Protein AF-A0A0W0YC91-F1 (afdb_monomer_lite)

Sequence (84 aa):
MSKKTIDLSNFDFNEFKSETFAQLKSGQSLTDKDGILTSLIKELLESALEGEMDSHMTDCYETGITNRRNGKTTKTIKSTTGAF

Secondary structure (DSSP, 8-state):
-------GGG--HHHHHHHHHHHHHTT--SSSTT-TTHHHHHHHHHHHHHHHHHHHHHHHHHTT-------------EETTEE-

Radius of gyration: 16.83 Å; chains: 1; bounding box: 39×29×44 Å

Organism: NCBI:txid28087

pLDDT: mean 86.1, std 11.46, range [38.12, 97.88]

Foldseek 3Di:
DDDDQDDPVPDDPVVLVVVLVVCVVVVAACQAQNHSCPNVVVNVVVVVVVVVVVVVVVVCVVVVNDDDDDDDDDDWDQDPSYID

Structure (mmCIF, N/CA/C/O backbone):
data_AF-A0A0W0YC91-F1
#
_entry.id   AF-A0A0W0YC91-F1
#
loop_
_atom_site.group_PDB
_atom_site.id
_atom_site.type_symbol
_atom_site.label_atom_id
_atom_site.label_alt_id
_atom_site.label_comp_id
_atom_site.label_asym_id
_atom_site.label_entity_id
_atom_site.label_seq_id
_atom_site.pdbx_PDB_ins_code
_atom_site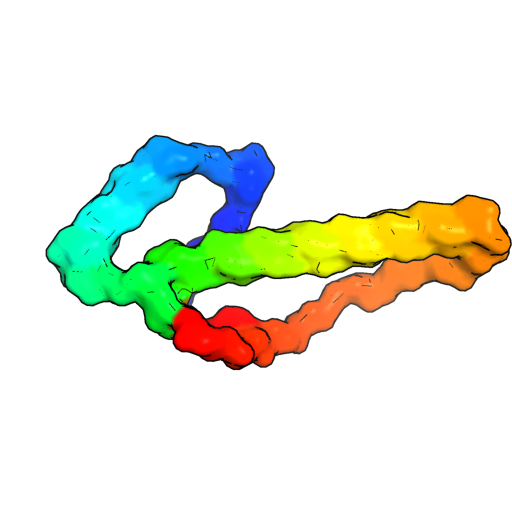.Cartn_x
_atom_site.Cartn_y
_atom_site.Cartn_z
_atom_site.occupancy
_atom_site.B_iso_or_equiv
_atom_site.auth_seq_id
_atom_site.auth_comp_id
_atom_site.auth_asym_id
_atom_site.auth_atom_id
_atom_site.pdbx_PDB_model_num
ATOM 1 N N . MET A 1 1 ? -18.916 -6.237 5.242 1.00 38.28 1 MET A N 1
ATOM 2 C CA . MET A 1 1 ? -18.401 -4.895 5.581 1.00 38.28 1 MET A CA 1
ATOM 3 C C . MET A 1 1 ? -17.470 -4.461 4.467 1.00 38.28 1 MET A C 1
ATOM 5 O O . MET A 1 1 ? -16.634 -5.260 4.064 1.00 38.28 1 MET A O 1
ATOM 9 N N . SER A 1 2 ? -17.688 -3.273 3.903 1.00 38.12 2 SER A N 1
ATOM 10 C CA . SER A 1 2 ? -16.845 -2.731 2.834 1.00 38.12 2 SER A CA 1
ATOM 11 C C . SER A 1 2 ? -15.456 -2.444 3.406 1.00 38.12 2 SER A C 1
ATOM 13 O O . SER A 1 2 ? -15.344 -1.651 4.338 1.00 38.12 2 SER A O 1
ATOM 15 N N . LYS A 1 3 ? -14.412 -3.127 2.921 1.00 53.78 3 LYS A N 1
ATOM 16 C CA . LYS A 1 3 ? -13.029 -2.792 3.280 1.00 53.78 3 LYS A CA 1
ATOM 17 C C . LYS A 1 3 ? -12.709 -1.453 2.608 1.00 53.78 3 LYS A C 1
ATOM 19 O O . LYS A 1 3 ? -12.678 -1.395 1.384 1.00 53.78 3 LYS A O 1
ATOM 24 N N . LYS A 1 4 ? -12.540 -0.382 3.391 1.00 63.28 4 LYS A N 1
ATOM 25 C CA . LYS A 1 4 ? -12.147 0.943 2.883 1.00 63.28 4 LYS A CA 1
ATOM 26 C C . LYS A 1 4 ? -10.687 0.845 2.418 1.00 63.28 4 LYS A C 1
ATOM 28 O O . LYS A 1 4 ? -9.781 0.747 3.246 1.00 63.28 4 LYS A O 1
ATOM 33 N N . THR A 1 5 ? -10.498 0.771 1.104 1.00 64.50 5 THR A N 1
ATOM 34 C CA . THR A 1 5 ? -9.206 0.904 0.411 1.00 64.50 5 THR A CA 1
ATOM 35 C C . THR A 1 5 ? -8.791 2.372 0.496 1.00 64.50 5 THR A C 1
ATOM 37 O O . THR A 1 5 ? -9.612 3.241 0.193 1.00 64.50 5 THR A O 1
ATOM 40 N N . ILE A 1 6 ? -7.580 2.662 0.975 1.00 72.75 6 ILE A N 1
ATOM 41 C CA . ILE A 1 6 ? -7.107 4.043 1.154 1.00 72.75 6 ILE A CA 1
ATOM 42 C C . ILE A 1 6 ? -6.210 4.378 -0.034 1.00 72.75 6 ILE A C 1
ATOM 44 O O . ILE A 1 6 ? -5.105 3.869 -0.140 1.00 72.75 6 ILE A O 1
ATOM 48 N N . ASP A 1 7 ? -6.667 5.258 -0.919 1.00 73.81 7 ASP A N 1
ATOM 49 C CA . ASP A 1 7 ? -5.809 5.783 -1.979 1.00 73.81 7 ASP A CA 1
ATOM 50 C C . ASP A 1 7 ? -4.830 6.809 -1.392 1.00 73.81 7 ASP A C 1
ATOM 52 O O . ASP A 1 7 ? -5.232 7.889 -0.955 1.00 73.81 7 ASP A O 1
ATOM 56 N N . LEU A 1 8 ? -3.538 6.472 -1.392 1.00 75.25 8 LEU A N 1
ATOM 57 C CA . LEU A 1 8 ? -2.471 7.348 -0.900 1.00 75.25 8 LEU A CA 1
ATOM 58 C C . LEU A 1 8 ? -2.336 8.640 -1.722 1.00 75.25 8 LEU A C 1
ATOM 60 O O . LEU A 1 8 ? -1.888 9.653 -1.188 1.00 75.25 8 LEU A O 1
ATOM 64 N N . SER A 1 9 ? -2.759 8.635 -2.989 1.00 77.00 9 SER A N 1
ATOM 65 C CA . SER A 1 9 ? -2.671 9.794 -3.893 1.00 77.00 9 SER A CA 1
ATOM 66 C C . SER A 1 9 ? -3.596 10.937 -3.469 1.00 77.00 9 SER A C 1
ATOM 68 O O . SER A 1 9 ? -3.297 12.103 -3.709 1.00 77.00 9 SER A O 1
ATOM 70 N N . ASN A 1 10 ? -4.712 10.595 -2.821 1.00 81.19 10 ASN A N 1
ATOM 71 C CA . ASN A 1 10 ? -5.725 11.525 -2.322 1.00 81.19 10 ASN A CA 1
ATOM 72 C C . ASN A 1 10 ? -5.872 11.431 -0.794 1.00 81.19 10 ASN A C 1
ATOM 74 O O . ASN A 1 10 ? -6.935 11.716 -0.245 1.00 81.19 10 ASN A O 1
ATOM 78 N N . PHE A 1 11 ? -4.822 10.991 -0.098 1.00 85.19 11 PHE A N 1
ATOM 79 C CA . PHE A 1 11 ? -4.869 10.799 1.344 1.00 85.19 11 PHE A CA 1
ATOM 80 C C . PHE A 1 11 ? -4.836 12.139 2.092 1.00 85.19 11 PHE A C 1
ATOM 82 O O . PHE A 1 11 ? -3.802 12.806 2.155 1.00 85.19 11 PHE A O 1
ATOM 89 N N . ASP A 1 12 ? -5.959 12.506 2.717 1.00 88.31 12 ASP A N 1
ATOM 90 C CA . ASP A 1 12 ? -6.020 13.617 3.668 1.00 88.31 12 ASP A CA 1
ATOM 91 C C . ASP A 1 12 ? -5.741 13.119 5.094 1.00 88.31 12 ASP A C 1
ATOM 93 O O . ASP A 1 12 ? -6.546 12.438 5.737 1.00 88.31 12 ASP A O 1
ATOM 97 N N . PHE A 1 13 ? -4.579 13.512 5.617 1.00 87.75 13 PHE A N 1
ATOM 98 C CA . PHE A 1 13 ? -4.166 13.176 6.974 1.00 87.75 13 PHE A CA 1
ATOM 99 C C . PHE A 1 13 ? -5.100 13.746 8.054 1.00 87.75 13 PHE A C 1
ATOM 101 O O . PHE A 1 13 ? -5.303 13.110 9.091 1.00 87.75 13 PHE A O 1
ATOM 108 N N . ASN A 1 14 ? -5.670 14.934 7.847 1.00 90.56 14 ASN A N 1
ATOM 109 C CA . ASN A 1 14 ? -6.555 15.567 8.823 1.00 90.56 14 ASN A CA 1
ATOM 110 C C . ASN A 1 14 ? -7.908 14.856 8.887 1.00 90.56 14 ASN A C 1
ATOM 112 O O . ASN A 1 14 ? -8.417 14.618 9.987 1.00 90.56 14 ASN A O 1
ATOM 116 N N . GLU A 1 15 ? -8.456 14.475 7.732 1.00 88.56 15 GLU A N 1
ATOM 117 C CA . GLU A 1 15 ? -9.671 13.660 7.655 1.00 88.56 15 GLU A CA 1
ATOM 118 C C . GLU A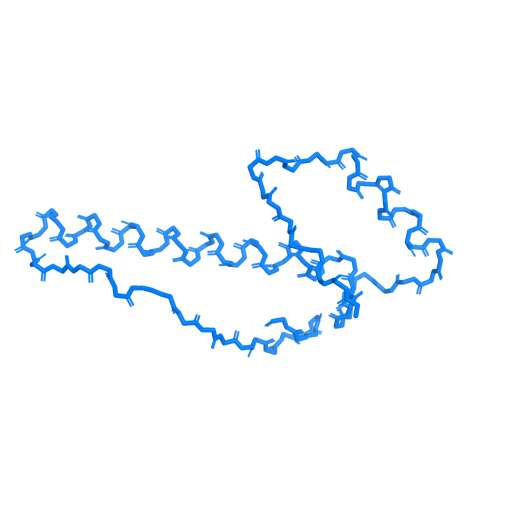 1 15 ? -9.443 12.304 8.328 1.00 88.56 15 GLU A C 1
ATOM 120 O O . GLU A 1 15 ? -10.173 11.939 9.255 1.00 88.56 15 GLU A O 1
ATOM 125 N N . PHE A 1 16 ? -8.357 11.615 7.961 1.00 87.62 16 PHE A N 1
ATOM 126 C CA . PHE A 1 16 ? -7.978 10.340 8.563 1.00 87.62 16 PHE A CA 1
ATOM 127 C C . PHE A 1 16 ? -7.826 10.441 10.084 1.00 87.62 16 PHE A C 1
ATOM 129 O O . PHE A 1 16 ? -8.317 9.584 10.820 1.00 87.62 16 PHE A O 1
ATOM 136 N N . LYS A 1 17 ? -7.183 11.501 10.586 1.00 88.38 17 LYS A N 1
ATOM 137 C CA . LYS A 1 17 ? -7.012 11.735 12.025 1.00 88.38 17 LYS A CA 1
ATOM 138 C C . LYS A 1 17 ? -8.354 11.913 12.738 1.00 88.38 17 LYS A C 1
ATOM 140 O O . LYS A 1 17 ? -8.535 11.365 13.827 1.00 88.38 17 LYS A O 1
ATOM 145 N N . SER A 1 18 ? -9.281 12.662 12.142 1.00 89.44 18 SER A N 1
ATOM 146 C CA . SER A 1 18 ? -10.630 12.870 12.684 1.00 89.44 18 SER A CA 1
ATOM 147 C C . SER A 1 18 ? -11.422 11.559 12.744 1.00 89.44 18 SER A C 1
ATOM 149 O O . SER A 1 18 ? -11.931 11.192 13.808 1.00 89.44 18 SER A O 1
ATOM 151 N N . GLU A 1 19 ? -11.452 10.806 11.638 1.00 86.81 19 GLU A N 1
ATOM 152 C CA . GLU A 1 19 ? -12.114 9.497 11.563 1.00 86.81 19 GLU A CA 1
ATOM 153 C C . GLU A 1 19 ? -11.509 8.503 12.562 1.00 86.81 19 GLU A C 1
ATOM 155 O O . GLU A 1 19 ? -12.234 7.854 13.319 1.00 86.81 19 GLU A O 1
ATOM 160 N N . THR A 1 20 ? -10.177 8.437 12.623 1.00 86.81 20 THR A N 1
ATOM 161 C CA . THR A 1 20 ? -9.432 7.578 13.553 1.00 86.81 20 THR A CA 1
ATOM 162 C C . THR A 1 20 ? -9.786 7.902 14.999 1.00 86.81 20 THR A C 1
ATOM 164 O O . THR A 1 20 ? -10.017 6.999 15.797 1.00 86.81 20 THR A O 1
ATOM 167 N N . PHE A 1 21 ? -9.889 9.184 15.359 1.00 88.06 21 PHE A N 1
ATOM 168 C CA . PHE A 1 21 ? -10.251 9.582 16.718 1.00 88.06 21 PHE A CA 1
ATOM 169 C C . PHE A 1 21 ? -11.683 9.172 17.088 1.00 88.06 21 PHE A C 1
ATOM 171 O O . PHE A 1 21 ? -11.926 8.733 18.215 1.00 88.06 21 PHE A O 1
ATOM 178 N N . ALA A 1 22 ? -12.628 9.272 16.149 1.00 88.50 22 ALA A N 1
ATOM 179 C CA . ALA A 1 22 ? -13.994 8.795 16.350 1.00 88.50 22 ALA A CA 1
ATOM 180 C C . ALA A 1 22 ? -14.047 7.264 16.517 1.00 88.50 22 ALA A C 1
ATOM 182 O O . ALA A 1 22 ? -14.701 6.766 17.435 1.00 88.50 22 ALA A O 1
ATOM 183 N N . GLN A 1 23 ? -13.304 6.523 15.691 1.00 85.75 23 GLN A N 1
ATOM 184 C CA . GLN A 1 23 ? -13.223 5.060 15.758 1.00 85.75 23 GLN A CA 1
ATOM 185 C C . GLN A 1 23 ? -12.551 4.578 17.053 1.00 85.75 23 GLN A C 1
ATOM 187 O O . GLN A 1 23 ? -13.067 3.674 17.713 1.00 85.75 23 GLN A O 1
ATOM 192 N N . LEU A 1 24 ? -11.482 5.244 17.496 1.00 87.50 24 LEU A N 1
ATOM 193 C CA . LEU A 1 24 ? -10.839 4.981 18.787 1.00 87.50 24 LEU A CA 1
ATOM 194 C C . LEU A 1 24 ? -11.807 5.168 19.957 1.00 87.50 24 LEU A C 1
ATOM 196 O O . LEU A 1 24 ? -11.891 4.314 20.836 1.00 87.50 24 LEU A O 1
ATOM 200 N N . LYS A 1 25 ? -12.583 6.260 19.950 1.00 88.25 25 LYS A N 1
ATOM 201 C CA . LYS A 1 25 ? -13.621 6.500 20.964 1.00 88.25 25 LYS A CA 1
ATOM 202 C C . LYS A 1 25 ? -14.712 5.432 20.964 1.00 88.25 25 LYS A C 1
ATOM 204 O O . LYS A 1 25 ? -15.279 5.163 22.017 1.00 88.25 25 LYS A O 1
ATOM 209 N N . SER A 1 26 ? -15.001 4.832 19.811 1.00 86.75 26 SER A N 1
ATOM 210 C CA . SER A 1 26 ? -15.978 3.744 19.685 1.00 86.75 26 SER A CA 1
ATOM 211 C C . SER A 1 26 ? -15.460 2.380 20.170 1.00 86.75 26 SER A C 1
ATOM 213 O O . SER A 1 26 ? -16.229 1.425 20.224 1.00 86.75 26 SER A O 1
ATOM 215 N N . GLY A 1 27 ? -14.178 2.288 20.552 1.00 83.88 27 GLY A N 1
ATOM 216 C CA . GLY A 1 27 ? -13.549 1.055 21.033 1.00 83.88 27 GLY A CA 1
ATOM 217 C C . GLY A 1 27 ? -12.916 0.200 19.933 1.00 83.88 27 GLY A C 1
ATOM 218 O O . GLY A 1 27 ? -12.558 -0.948 20.191 1.00 83.88 27 GLY A O 1
ATOM 219 N N . GLN A 1 28 ? -12.772 0.727 18.714 1.00 84.25 28 GLN A N 1
ATOM 220 C CA . GLN A 1 28 ? -12.117 0.003 17.630 1.00 84.25 28 GLN A CA 1
ATOM 221 C C . GLN A 1 28 ? -10.606 -0.091 17.875 1.00 84.25 28 GLN A C 1
ATOM 223 O O . GLN A 1 28 ? -9.955 0.888 18.239 1.00 84.25 28 GLN A O 1
ATOM 228 N N . SER A 1 29 ? -10.050 -1.287 17.679 1.00 83.62 29 SER A N 1
ATOM 229 C CA . SER A 1 29 ? -8.620 -1.538 17.857 1.00 83.62 29 SER A CA 1
ATOM 230 C C . SER A 1 29 ? -7.783 -0.803 16.808 1.00 83.62 29 SER A C 1
ATOM 232 O O . SER A 1 29 ? -8.212 -0.616 15.673 1.00 83.62 29 SER A O 1
ATOM 234 N N . LEU A 1 30 ? -6.563 -0.401 17.162 1.00 81.62 30 LEU A N 1
ATOM 235 C CA . LEU A 1 30 ? -5.633 0.236 16.223 1.00 81.62 30 LEU A CA 1
ATOM 236 C C . LEU A 1 30 ? -5.020 -0.759 15.238 1.00 81.62 30 LEU A C 1
ATOM 238 O O . LEU A 1 30 ? -4.833 -0.419 14.072 1.00 81.62 30 LEU A O 1
ATOM 242 N N . THR A 1 31 ? -4.685 -1.958 15.714 1.00 78.06 31 THR A N 1
ATOM 243 C CA . THR A 1 31 ? -3.748 -2.868 15.038 1.00 78.06 31 THR A CA 1
ATOM 244 C C . THR A 1 31 ? -4.265 -4.292 14.900 1.00 78.06 31 THR A C 1
ATOM 246 O O . THR A 1 31 ? -3.472 -5.171 14.607 1.00 78.06 31 THR A O 1
ATOM 249 N N . ASP A 1 32 ? -5.538 -4.569 15.166 1.00 77.00 32 ASP A N 1
ATOM 250 C CA . ASP A 1 32 ? -6.083 -5.910 14.932 1.00 77.00 32 ASP A CA 1
ATOM 251 C C . ASP A 1 32 ? -6.507 -6.099 13.466 1.00 77.00 32 ASP A C 1
ATOM 253 O O . ASP A 1 32 ? -6.356 -5.215 12.623 1.00 77.00 32 ASP A O 1
ATOM 257 N N . LYS A 1 33 ? -7.069 -7.269 13.139 1.00 70.88 33 LYS A N 1
ATOM 258 C CA . LYS A 1 33 ? -7.505 -7.630 11.778 1.00 70.88 33 LYS A CA 1
ATOM 259 C C . LYS A 1 33 ? -8.361 -6.557 11.089 1.00 70.88 33 LYS A C 1
ATOM 261 O O . LYS A 1 33 ? -8.185 -6.331 9.899 1.00 70.88 33 LYS A O 1
ATOM 266 N N . ASP A 1 34 ? -9.238 -5.904 11.842 1.00 75.38 34 ASP A N 1
ATOM 267 C CA . ASP A 1 34 ? -10.088 -4.803 11.373 1.00 75.38 34 ASP A CA 1
ATOM 268 C C . ASP A 1 34 ? -9.698 -3.482 12.059 1.00 75.38 34 ASP A C 1
ATOM 270 O O . ASP A 1 34 ? -10.536 -2.626 12.356 1.00 75.38 34 ASP A O 1
ATOM 274 N N . GLY A 1 35 ? -8.412 -3.367 12.391 1.00 79.56 35 GLY A N 1
ATOM 275 C CA . GLY A 1 35 ? -7.838 -2.227 13.071 1.00 79.56 35 GLY A CA 1
ATOM 276 C C . GLY A 1 35 ? -7.727 -1.009 12.166 1.00 79.56 35 GLY A C 1
ATOM 277 O O . GLY A 1 35 ? -7.593 -1.123 10.947 1.00 79.56 35 GLY A O 1
ATOM 278 N N . ILE A 1 36 ? -7.762 0.170 12.780 1.00 85.81 36 ILE A N 1
ATOM 279 C CA . ILE A 1 36 ? -7.787 1.454 12.066 1.00 85.81 36 ILE A CA 1
ATOM 280 C C . ILE A 1 36 ? -6.571 1.608 11.135 1.00 85.81 36 ILE A C 1
ATOM 282 O O . ILE A 1 36 ? -6.685 2.137 10.030 1.00 85.81 36 ILE A O 1
ATOM 286 N N . LEU A 1 37 ? -5.404 1.108 11.554 1.00 86.00 37 LEU A N 1
ATOM 287 C CA . LEU A 1 37 ? -4.159 1.217 10.790 1.00 86.00 37 LEU A CA 1
ATOM 288 C C . LEU A 1 37 ? -3.985 0.117 9.738 1.00 86.00 37 LEU A C 1
ATOM 290 O O . LEU A 1 37 ? -3.105 0.230 8.887 1.00 86.00 37 LEU A O 1
ATOM 294 N N . THR A 1 38 ? -4.799 -0.937 9.764 1.00 85.12 38 THR A N 1
ATOM 295 C CA . THR A 1 38 ? -4.593 -2.119 8.917 1.00 85.12 38 THR A CA 1
ATOM 296 C C . THR A 1 38 ? -4.716 -1.785 7.431 1.00 85.12 38 THR A C 1
ATOM 298 O O . THR A 1 38 ? -3.883 -2.228 6.641 1.00 85.12 38 THR A O 1
ATOM 301 N N . SER A 1 39 ? -5.676 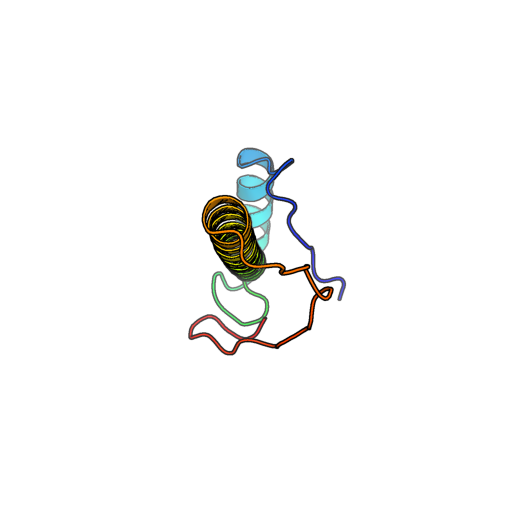-0.932 7.048 1.00 84.69 39 SER A N 1
ATOM 302 C CA . SER A 1 39 ? -5.766 -0.427 5.670 1.00 84.69 39 SER A CA 1
ATOM 303 C C . SER A 1 39 ? -4.535 0.395 5.279 1.00 84.69 39 SER A C 1
ATOM 305 O O . SER A 1 39 ? -4.006 0.198 4.195 1.00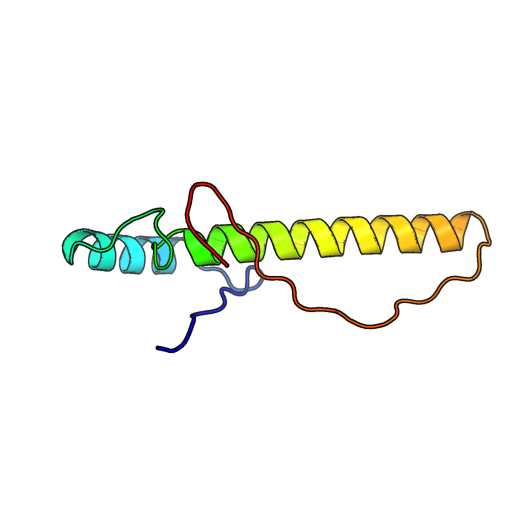 84.69 39 SER A O 1
ATOM 307 N N . LEU A 1 40 ? -4.023 1.262 6.159 1.00 87.19 40 LEU A N 1
ATOM 308 C CA . LEU A 1 40 ? -2.853 2.093 5.852 1.00 87.19 40 LEU A CA 1
ATOM 309 C C . LEU A 1 40 ? -1.584 1.247 5.657 1.00 87.19 40 LEU A C 1
ATOM 311 O O . LEU A 1 40 ? -0.813 1.480 4.729 1.00 87.19 40 LEU A O 1
ATOM 315 N N . ILE A 1 41 ? -1.386 0.236 6.508 1.00 88.19 41 ILE A N 1
ATOM 316 C CA . ILE A 1 41 ? -0.257 -0.699 6.405 1.00 88.19 41 ILE A CA 1
ATOM 317 C C . ILE A 1 41 ? -0.338 -1.501 5.102 1.00 88.19 41 ILE A C 1
ATOM 319 O O . ILE A 1 41 ? 0.679 -1.678 4.431 1.00 88.19 41 ILE A O 1
ATOM 323 N N . LYS A 1 42 ? -1.538 -1.969 4.731 1.00 88.19 42 LYS A N 1
ATOM 324 C CA . LYS A 1 42 ? -1.768 -2.683 3.471 1.00 88.19 42 LYS A CA 1
ATOM 325 C C . LYS A 1 42 ? -1.367 -1.828 2.266 1.00 88.19 42 LYS A C 1
ATOM 327 O O . LYS A 1 42 ? -0.604 -2.300 1.432 1.00 88.19 42 LYS A O 1
ATOM 332 N N . GLU A 1 43 ? -1.836 -0.585 2.202 1.00 88.94 43 GLU A N 1
ATOM 333 C CA . GLU A 1 43 ? -1.574 0.321 1.072 1.00 88.94 43 GLU A CA 1
ATOM 334 C C . GLU A 1 43 ? -0.099 0.708 0.970 1.00 88.94 43 GLU A C 1
ATOM 336 O O . GLU A 1 43 ? 0.467 0.741 -0.124 1.00 88.94 43 GLU A O 1
ATOM 341 N N . LEU A 1 44 ? 0.560 0.938 2.111 1.00 90.50 44 LEU A N 1
ATOM 342 C CA . LEU A 1 44 ? 2.000 1.187 2.149 1.00 90.50 44 LEU A CA 1
ATOM 343 C C . LEU A 1 44 ? 2.786 -0.012 1.598 1.00 90.50 44 LEU A C 1
ATOM 345 O O . LEU A 1 44 ? 3.720 0.169 0.819 1.00 90.50 44 LEU A O 1
ATOM 349 N N . LEU A 1 45 ? 2.400 -1.233 1.981 1.00 91.56 45 LEU A N 1
ATOM 350 C CA . LEU A 1 45 ? 3.043 -2.453 1.497 1.00 91.56 45 LEU A CA 1
ATOM 351 C C . LEU A 1 45 ? 2.803 -2.668 -0.002 1.00 91.56 45 LEU A C 1
ATOM 353 O O . LEU A 1 45 ? 3.744 -2.977 -0.728 1.00 91.56 45 LEU A O 1
ATOM 357 N N . GLU A 1 46 ? 1.566 -2.502 -0.472 1.00 91.62 46 GLU A N 1
ATOM 358 C CA . GLU A 1 46 ? 1.227 -2.627 -1.894 1.00 91.62 46 GLU A CA 1
ATOM 359 C C . GLU A 1 46 ? 1.981 -1.589 -2.737 1.00 91.62 46 GLU A C 1
ATOM 361 O O . GLU A 1 46 ? 2.533 -1.937 -3.779 1.00 91.62 46 GLU A O 1
ATOM 366 N N . SER A 1 47 ? 2.110 -0.355 -2.244 1.00 92.56 47 SER A N 1
ATOM 367 C CA . SER A 1 47 ? 2.888 0.700 -2.907 1.00 92.56 47 SER A CA 1
ATOM 368 C C . SER A 1 47 ? 4.383 0.386 -2.958 1.00 92.56 47 SER A C 1
ATOM 370 O O . SER A 1 47 ? 5.027 0.621 -3.979 1.00 92.56 47 SER A O 1
ATOM 372 N N . ALA A 1 48 ? 4.944 -0.181 -1.884 1.00 94.69 48 ALA A N 1
ATOM 373 C CA . ALA A 1 48 ? 6.343 -0.602 -1.862 1.00 94.69 48 ALA A CA 1
ATOM 374 C C . ALA A 1 48 ? 6.623 -1.717 -2.887 1.00 94.69 48 ALA A C 1
ATOM 376 O O . ALA A 1 48 ? 7.619 -1.647 -3.603 1.00 94.69 48 ALA A O 1
ATOM 377 N N . LEU A 1 49 ? 5.725 -2.704 -3.003 1.00 95.19 49 LEU A N 1
ATOM 378 C CA . LEU A 1 49 ? 5.839 -3.790 -3.986 1.00 95.19 49 LEU A CA 1
ATOM 379 C C . LEU A 1 49 ? 5.722 -3.287 -5.432 1.00 95.19 49 LEU A C 1
ATOM 381 O O . LEU A 1 49 ? 6.434 -3.769 -6.312 1.00 95.19 49 LEU A O 1
ATOM 385 N N . GLU A 1 50 ? 4.838 -2.320 -5.692 1.00 94.88 50 GLU A N 1
ATOM 386 C CA . GLU A 1 50 ? 4.743 -1.688 -7.013 1.00 94.88 50 GLU A CA 1
ATOM 387 C C . GLU A 1 50 ? 6.018 -0.915 -7.363 1.00 94.88 50 GLU A C 1
ATOM 389 O O . GLU A 1 50 ? 6.511 -1.050 -8.482 1.00 94.88 50 GLU A O 1
ATOM 394 N N . GLY A 1 51 ? 6.592 -0.187 -6.399 1.00 95.81 51 GLY A N 1
ATOM 395 C CA . GLY A 1 51 ? 7.864 0.513 -6.576 1.00 95.81 51 GLY A CA 1
ATOM 396 C C . GLY A 1 51 ? 9.039 -0.431 -6.856 1.00 95.81 51 GLY A C 1
ATOM 397 O O . GLY A 1 51 ? 9.840 -0.162 -7.750 1.00 95.81 51 GLY A O 1
ATOM 398 N N . GLU A 1 52 ? 9.121 -1.566 -6.155 1.00 97.25 52 GLU A N 1
ATOM 399 C CA . GLU A 1 52 ? 10.127 -2.607 -6.425 1.00 97.25 52 GLU A CA 1
ATOM 400 C C . GLU A 1 52 ? 9.984 -3.167 -7.850 1.00 97.25 52 GLU A C 1
ATOM 402 O O . GLU A 1 52 ? 10.972 -3.318 -8.571 1.00 97.25 52 GLU A O 1
ATOM 407 N N . MET A 1 53 ? 8.747 -3.415 -8.290 1.00 96.38 53 MET A N 1
ATOM 408 C CA . MET A 1 53 ? 8.468 -3.896 -9.642 1.00 96.38 53 MET A CA 1
ATOM 409 C C . MET A 1 53 ? 8.821 -2.855 -10.715 1.00 96.38 53 MET A C 1
ATOM 411 O O . MET A 1 53 ? 9.384 -3.219 -11.746 1.00 96.38 53 MET A O 1
ATOM 415 N N . ASP A 1 54 ? 8.524 -1.571 -10.498 1.00 96.44 54 ASP A N 1
ATOM 416 C CA . ASP A 1 54 ? 8.912 -0.491 -11.418 1.00 96.44 54 ASP A CA 1
ATOM 417 C C . ASP A 1 54 ? 10.433 -0.348 -11.530 1.00 96.44 54 ASP A C 1
ATOM 419 O O . ASP A 1 54 ? 10.958 -0.229 -12.643 1.00 96.44 54 ASP A O 1
ATOM 423 N N . SER A 1 55 ? 11.146 -0.443 -10.403 1.00 97.44 55 SER A N 1
ATOM 424 C CA . SER A 1 55 ? 12.612 -0.466 -10.390 1.00 97.44 55 SER A CA 1
ATOM 425 C C . SER A 1 55 ? 13.143 -1.644 -11.208 1.00 97.44 55 SER A C 1
ATOM 427 O O . SER A 1 55 ? 13.929 -1.449 -12.129 1.00 97.44 55 SER A O 1
ATOM 429 N N . HIS A 1 56 ? 12.647 -2.858 -10.955 1.00 96.81 56 HIS A N 1
ATOM 430 C CA . HIS A 1 56 ? 13.093 -4.054 -11.671 1.00 96.81 56 HIS A CA 1
ATOM 431 C C . HIS A 1 56 ? 12.822 -3.988 -13.185 1.00 96.81 56 HIS A C 1
ATOM 433 O O . HIS A 1 56 ? 13.643 -4.423 -13.996 1.00 96.81 56 HIS A O 1
ATOM 439 N N . MET A 1 57 ? 11.670 -3.446 -13.589 1.00 96.56 57 MET A N 1
ATOM 440 C CA . MET A 1 57 ? 11.336 -3.264 -15.004 1.00 96.56 57 MET A CA 1
ATOM 441 C C . MET A 1 57 ? 12.244 -2.231 -15.682 1.00 96.56 57 MET A C 1
ATOM 443 O O . MET A 1 57 ? 12.599 -2.419 -16.848 1.00 96.56 57 MET A O 1
ATOM 447 N N . THR A 1 58 ? 12.633 -1.180 -14.957 1.00 96.69 58 THR A N 1
ATOM 448 C CA . THR A 1 58 ? 13.606 -0.182 -15.425 1.00 96.69 58 THR A CA 1
ATOM 449 C C . THR A 1 58 ? 14.968 -0.837 -15.644 1.00 96.69 58 THR A C 1
ATOM 451 O O . THR A 1 58 ? 15.517 -0.742 -16.741 1.00 96.69 58 THR A O 1
ATOM 454 N N . ASP A 1 59 ? 15.441 -1.629 -14.679 1.00 97.88 59 ASP A N 1
ATOM 455 C CA . ASP A 1 59 ? 16.708 -2.363 -14.787 1.00 97.88 59 ASP A CA 1
ATOM 456 C C . ASP A 1 59 ? 16.711 -3.340 -15.978 1.00 97.88 59 ASP A C 1
ATOM 458 O O . ASP A 1 59 ? 17.697 -3.447 -16.711 1.00 97.88 59 ASP A O 1
ATOM 462 N N . CYS A 1 60 ? 15.601 -4.051 -16.222 1.00 96.88 60 CYS A N 1
ATOM 463 C CA . CYS A 1 60 ? 15.468 -4.943 -17.382 1.00 96.88 60 CYS A CA 1
ATOM 464 C C . CYS A 1 60 ? 15.610 -4.179 -18.705 1.00 96.88 60 CYS A C 1
ATOM 466 O O . CYS A 1 60 ? 16.299 -4.644 -19.615 1.00 96.88 60 CYS A O 1
ATOM 468 N N . TYR A 1 61 ? 14.977 -3.007 -18.808 1.00 94.94 61 TYR A N 1
ATOM 469 C CA . TYR A 1 61 ? 15.067 -2.156 -19.991 1.00 94.94 61 TYR A CA 1
ATOM 470 C C . TYR A 1 61 ? 16.501 -1.664 -20.223 1.00 94.94 61 TYR A C 1
ATOM 472 O O . TYR A 1 61 ? 17.015 -1.781 -21.335 1.00 94.94 61 TYR A O 1
ATOM 480 N N . GLU A 1 62 ? 17.170 -1.183 -19.173 1.00 96.56 62 GLU A N 1
ATOM 481 C CA . GLU A 1 62 ? 18.545 -0.673 -19.246 1.00 96.56 62 GLU A CA 1
ATOM 482 C C . GLU A 1 62 ? 19.569 -1.763 -19.592 1.00 96.56 62 GLU A C 1
ATOM 484 O O . GLU A 1 62 ? 20.532 -1.514 -20.317 1.00 96.56 62 GLU A O 1
ATOM 489 N N . THR A 1 63 ? 19.344 -2.992 -19.125 1.00 97.00 63 THR A N 1
ATOM 490 C CA . THR A 1 63 ? 20.220 -4.148 -19.384 1.00 97.00 63 THR A CA 1
ATOM 491 C C . THR A 1 63 ? 19.889 -4.900 -20.678 1.00 97.00 63 THR A C 1
ATOM 493 O O . THR A 1 63 ? 20.582 -5.858 -21.029 1.00 97.00 63 THR A O 1
ATOM 496 N N . GLY A 1 64 ? 18.854 -4.481 -21.415 1.00 96.06 64 GLY A N 1
ATOM 497 C CA . GLY A 1 64 ? 18.429 -5.112 -22.669 1.00 96.06 64 GLY A CA 1
ATOM 498 C C . GLY A 1 64 ? 17.703 -6.453 -22.495 1.00 96.06 64 GLY A C 1
ATOM 499 O O . GLY A 1 64 ? 17.529 -7.192 -23.468 1.00 96.06 64 GLY A O 1
ATOM 500 N N . ILE A 1 65 ? 17.264 -6.788 -21.278 1.00 96.50 65 ILE A N 1
ATOM 501 C CA . ILE A 1 65 ? 16.464 -7.983 -20.998 1.00 96.50 65 ILE A CA 1
ATOM 502 C C . ILE A 1 65 ? 15.014 -7.710 -21.406 1.00 96.50 65 ILE A C 1
ATOM 504 O O . ILE A 1 65 ? 14.346 -6.820 -20.882 1.00 96.50 65 ILE A O 1
ATOM 508 N N . THR A 1 66 ? 14.481 -8.517 -22.326 1.00 95.06 66 THR A N 1
ATOM 509 C CA . THR A 1 66 ? 13.066 -8.420 -22.708 1.00 95.06 66 THR A CA 1
ATOM 510 C C . THR A 1 66 ? 12.189 -9.007 -21.604 1.00 95.06 66 THR A C 1
ATOM 512 O O . THR A 1 66 ? 12.108 -10.224 -21.451 1.00 95.06 66 THR A O 1
ATOM 515 N N . ASN A 1 67 ? 11.507 -8.145 -20.852 1.00 95.25 67 ASN A N 1
ATOM 516 C CA . ASN A 1 67 ? 10.547 -8.527 -19.819 1.00 95.25 67 ASN A CA 1
ATOM 517 C C . ASN A 1 67 ? 9.263 -7.689 -19.955 1.00 95.25 67 ASN A C 1
ATOM 519 O O . ASN A 1 67 ? 9.301 -6.550 -20.420 1.00 95.25 67 ASN A O 1
ATOM 523 N N . ARG A 1 68 ? 8.109 -8.240 -19.561 1.00 94.88 68 ARG A N 1
ATOM 524 C CA . ARG A 1 68 ? 6.819 -7.532 -19.558 1.00 94.88 68 ARG A CA 1
ATOM 525 C C . ARG A 1 68 ? 6.001 -7.932 -18.336 1.00 94.88 68 ARG A C 1
ATOM 527 O O . ARG A 1 68 ? 5.847 -9.117 -18.052 1.00 94.88 68 ARG A O 1
ATOM 534 N N . ARG A 1 69 ? 5.402 -6.940 -17.666 1.00 94.12 69 ARG A N 1
ATOM 535 C CA . ARG A 1 69 ? 4.493 -7.156 -16.529 1.00 94.12 69 ARG A CA 1
ATOM 536 C C . ARG A 1 69 ? 3.345 -8.105 -16.903 1.00 94.12 69 ARG A C 1
ATOM 538 O O . ARG A 1 69 ? 2.648 -7.880 -17.894 1.00 94.12 69 ARG A O 1
ATOM 545 N N . ASN A 1 70 ? 3.117 -9.115 -16.062 1.00 95.69 70 ASN A N 1
ATOM 546 C CA . ASN A 1 70 ? 2.087 -10.144 -16.242 1.00 95.69 70 ASN A CA 1
ATOM 547 C C . ASN A 1 70 ? 0.925 -9.995 -15.238 1.00 95.69 70 ASN A C 1
ATOM 549 O O . ASN A 1 70 ? 0.583 -10.921 -14.506 1.00 95.69 70 ASN A O 1
ATOM 553 N N . GLY A 1 71 ? 0.327 -8.803 -15.183 1.00 94.31 71 GLY A N 1
ATOM 554 C CA . GLY A 1 71 ? -0.811 -8.523 -14.303 1.00 94.31 71 GLY A CA 1
ATOM 555 C C . GLY A 1 71 ? -0.463 -8.525 -12.808 1.00 94.31 71 GLY A C 1
ATOM 556 O O . GLY A 1 71 ? 0.681 -8.289 -12.426 1.00 94.31 71 GLY A O 1
ATOM 557 N N . LYS A 1 72 ? -1.478 -8.749 -11.963 1.00 94.06 72 LYS A N 1
ATOM 558 C CA . LYS A 1 72 ? -1.366 -8.798 -10.49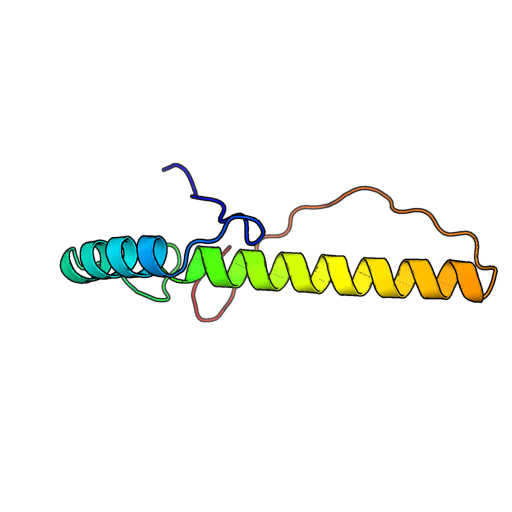6 1.00 94.06 72 LYS A CA 1
ATOM 559 C C . LYS A 1 72 ? -2.007 -10.078 -9.961 1.00 94.06 72 LYS A C 1
ATOM 561 O O . LYS A 1 72 ? -2.942 -10.601 -10.563 1.00 94.06 72 LYS A O 1
ATOM 566 N N . THR A 1 73 ? -1.533 -10.551 -8.812 1.00 94.62 73 THR A N 1
ATOM 567 C CA . THR A 1 73 ? -2.119 -11.683 -8.080 1.00 94.62 73 THR A CA 1
ATOM 568 C C . THR A 1 73 ? -2.487 -11.266 -6.660 1.00 94.62 73 THR A C 1
ATOM 570 O O . THR A 1 73 ? -1.935 -10.304 -6.130 1.00 94.62 73 THR A O 1
ATOM 573 N N . THR A 1 74 ? -3.424 -11.978 -6.036 1.00 92.81 74 THR A N 1
ATOM 574 C CA . THR A 1 74 ? -3.884 -11.686 -4.674 1.00 92.81 74 THR A CA 1
ATOM 575 C C . THR A 1 74 ? -3.295 -12.688 -3.693 1.00 92.81 74 THR A C 1
ATOM 577 O O . THR A 1 74 ? -3.404 -13.900 -3.880 1.00 92.81 74 THR A O 1
ATOM 580 N N . LYS A 1 75 ? -2.718 -12.186 -2.602 1.00 91.75 75 LYS A N 1
ATOM 581 C CA . LYS A 1 75 ? -2.254 -12.994 -1.475 1.00 91.75 75 LYS A CA 1
ATOM 582 C C . LYS A 1 75 ? -2.698 -12.33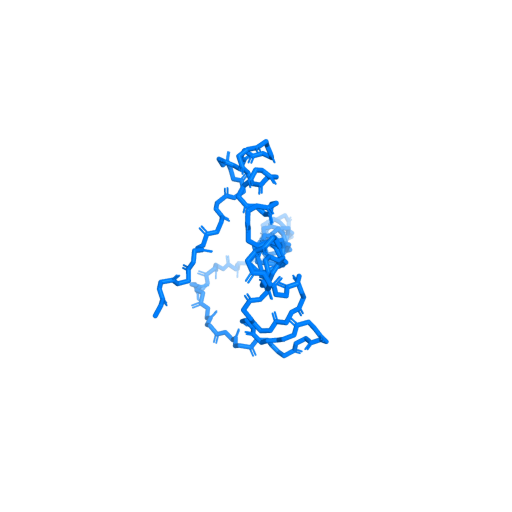7 -0.177 1.00 91.75 75 LYS A C 1
ATOM 584 O O . LYS A 1 75 ? -2.421 -11.166 0.032 1.00 91.75 75 LYS A O 1
ATOM 589 N N . THR A 1 76 ? -3.327 -13.107 0.706 1.00 90.88 76 THR A N 1
ATOM 590 C CA . THR A 1 76 ? -3.617 -12.652 2.071 1.00 90.88 76 THR A CA 1
ATOM 591 C C . THR A 1 76 ? -2.369 -12.801 2.936 1.00 90.88 76 THR A C 1
ATOM 593 O O . THR A 1 76 ? -1.839 -13.906 3.104 1.00 90.88 76 THR A O 1
ATOM 596 N N . ILE A 1 77 ? -1.895 -11.691 3.484 1.00 89.50 77 ILE A N 1
ATOM 597 C CA . ILE A 1 77 ? -0.746 -11.604 4.376 1.00 89.50 77 ILE A CA 1
ATOM 598 C C . ILE A 1 77 ? -1.225 -11.772 5.814 1.00 89.50 77 ILE A C 1
ATOM 600 O O . ILE A 1 77 ? -2.193 -11.153 6.239 1.00 89.50 77 ILE A O 1
ATOM 604 N N . LYS A 1 78 ? -0.538 -12.629 6.573 1.00 88.50 78 LYS A N 1
ATOM 605 C CA . LYS A 1 78 ? -0.696 -12.730 8.026 1.00 88.50 78 LYS A CA 1
ATOM 606 C C . LYS A 1 78 ? 0.436 -11.933 8.664 1.00 88.50 78 LYS A C 1
ATOM 608 O O . LYS A 1 78 ? 1.588 -12.352 8.566 1.00 88.50 78 LYS A O 1
ATOM 613 N N . SER A 1 79 ? 0.119 -10.802 9.276 1.00 84.19 79 SER A N 1
ATOM 614 C CA . SER A 1 79 ? 1.052 -10.007 10.069 1.00 84.19 79 SER A CA 1
ATOM 615 C C . SER A 1 79 ? 0.759 -10.170 11.563 1.00 84.19 79 SER A C 1
ATOM 617 O O . SER A 1 79 ? -0.232 -10.778 11.975 1.00 84.19 79 SER A O 1
ATOM 619 N N . THR A 1 80 ? 1.625 -9.598 12.396 1.00 80.31 80 THR A N 1
ATOM 620 C CA . THR A 1 80 ? 1.384 -9.457 13.840 1.00 80.31 80 THR A CA 1
ATOM 621 C C . THR A 1 80 ? 0.183 -8.562 14.150 1.00 80.31 80 THR A C 1
ATOM 623 O O . THR A 1 80 ? -0.411 -8.691 15.213 1.00 80.31 80 THR A O 1
ATOM 626 N N . THR A 1 81 ? -0.190 -7.691 13.211 1.00 72.69 81 THR A N 1
ATOM 627 C CA . THR A 1 81 ? -1.300 -6.736 13.301 1.00 72.69 81 THR A CA 1
ATOM 628 C C . THR A 1 81 ? -2.566 -7.229 12.583 1.00 72.69 81 THR A C 1
ATOM 630 O O . THR A 1 81 ? -3.416 -6.445 12.174 1.00 72.69 81 THR A O 1
ATOM 633 N N . GLY A 1 82 ? -2.690 -8.537 12.348 1.00 75.19 82 GLY A N 1
ATOM 634 C CA . GLY A 1 82 ? -3.863 -9.136 11.713 1.00 75.19 82 GLY A CA 1
ATOM 635 C C . GLY A 1 82 ? -3.615 -9.656 10.298 1.00 75.19 82 GLY A C 1
ATOM 636 O O . GLY A 1 82 ? -2.496 -9.984 9.919 1.00 75.19 82 GLY A O 1
ATOM 637 N N . ALA A 1 83 ? -4.692 -9.833 9.530 1.00 80.94 83 ALA A N 1
ATOM 638 C CA . ALA A 1 83 ? -4.625 -10.435 8.201 1.00 80.94 83 ALA A CA 1
ATOM 639 C C . ALA A 1 83 ? -5.274 -9.533 7.153 1.00 80.94 83 ALA A C 1
ATOM 641 O O . ALA A 1 83 ? -6.465 -9.228 7.271 1.00 80.94 83 ALA A O 1
ATOM 642 N N . PHE A 1 84 ? -4.509 -9.164 6.128 1.00 76.69 84 PHE A N 1
ATOM 643 C CA . PHE A 1 84 ? -4.932 -8.272 5.049 1.00 76.69 84 PHE A CA 1
ATOM 644 C C . PHE A 1 84 ? -4.595 -8.827 3.668 1.00 76.69 84 PHE A C 1
ATOM 646 O O . PHE A 1 84 ? -3.591 -9.561 3.540 1.00 76.69 84 PHE A O 1
#